Protein AF-A0A975FYM0-F1 (afdb_monomer_lite)

Sequence (140 aa):
MADEIIGMVMKGLLLAISLLLIAAYPAQVHAGEEGPSCPVVHGRLFVANGTPSIRIWKIGTRRILGVVSPDDHDSEHPSVFAKEVWALIDGHQFHREVYGDFLVCPVTRSRPGWMQMVTLLRGFNLVVRDLPDAKSAPEQ

Radius of gyration: 27.57 Å; chains: 1; bounding box: 84×33×61 Å

Organism: NCBI:txid2823693

pLDDT: mean 79.45, std 16.7, range [46.75, 98.44]

Structure (mmCIF, N/CA/C/O backbone):
data_AF-A0A975FYM0-F1
#
_entry.id   AF-A0A975FYM0-F1
#
loop_
_atom_site.group_PDB
_atom_site.id
_atom_site.type_symbol
_atom_site.label_atom_id
_atom_site.label_alt_id
_atom_site.label_comp_id
_atom_site.label_asym_id
_atom_site.label_entity_id
_atom_site.label_seq_id
_atom_site.pdbx_PDB_ins_code
_atom_site.Cartn_x
_atom_site.Cartn_y
_atom_site.Cartn_z
_atom_site.occupancy
_atom_site.B_iso_or_equiv
_atom_site.auth_seq_id
_atom_site.auth_comp_id
_atom_site.auth_asym_id
_atom_site.auth_atom_id
_atom_site.pdbx_PDB_model_num
ATOM 1 N N . MET A 1 1 ? -69.680 -0.344 -39.887 1.00 56.97 1 MET A N 1
ATOM 2 C CA . MET A 1 1 ? -69.479 0.793 -38.957 1.00 56.97 1 MET A CA 1
ATOM 3 C C . MET A 1 1 ? -68.702 0.389 -37.697 1.00 56.97 1 MET A C 1
ATOM 5 O O . MET A 1 1 ? -67.954 1.211 -37.197 1.00 56.97 1 MET A O 1
ATOM 9 N N . ALA A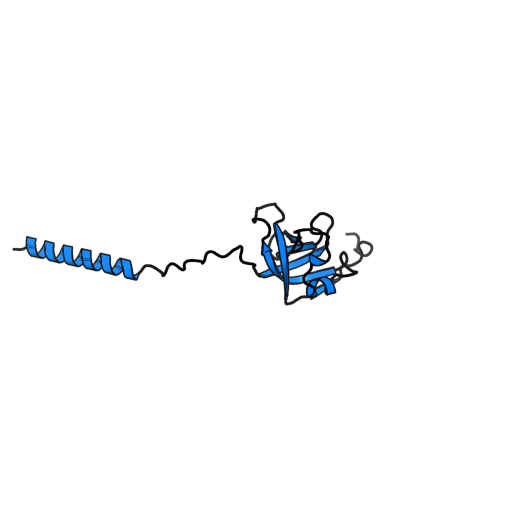 1 2 ? -68.812 -0.857 -37.202 1.00 54.88 2 ALA A N 1
ATOM 10 C CA . ALA A 1 2 ? -68.047 -1.332 -36.037 1.00 54.88 2 ALA A CA 1
ATOM 11 C C . ALA A 1 2 ? -66.541 -1.564 -36.310 1.00 54.88 2 ALA A C 1
ATOM 13 O O . ALA A 1 2 ? -65.720 -1.282 -35.441 1.00 54.88 2 ALA A O 1
ATOM 14 N N . ASP A 1 3 ? -66.166 -2.000 -37.519 1.00 54.75 3 ASP A N 1
ATOM 15 C CA . ASP A 1 3 ? -64.768 -2.341 -37.844 1.00 54.75 3 ASP A CA 1
ATOM 16 C C . ASP A 1 3 ? -63.819 -1.129 -37.888 1.00 54.75 3 ASP A C 1
ATOM 18 O O . ASP A 1 3 ? -62.658 -1.230 -37.493 1.00 54.75 3 ASP A O 1
ATOM 22 N N . GLU A 1 4 ? -64.310 0.050 -38.288 1.00 54.53 4 GLU A N 1
ATOM 23 C CA . GLU A 1 4 ? -63.505 1.283 -38.273 1.00 54.53 4 GLU A CA 1
ATOM 24 C C . GLU A 1 4 ? -63.231 1.785 -36.850 1.00 54.53 4 GLU A C 1
ATOM 26 O O . GLU A 1 4 ? -62.137 2.272 -36.558 1.00 54.53 4 GLU A O 1
ATOM 31 N N . ILE A 1 5 ? -64.194 1.609 -35.941 1.00 56.19 5 ILE A N 1
ATOM 32 C CA . ILE A 1 5 ? -64.066 2.021 -34.538 1.00 56.19 5 ILE A CA 1
ATOM 33 C C . ILE A 1 5 ? -63.026 1.142 -33.833 1.00 56.19 5 ILE A C 1
ATOM 35 O O . ILE A 1 5 ? -62.158 1.658 -33.129 1.00 56.19 5 ILE A O 1
ATOM 39 N N . ILE A 1 6 ? -63.045 -0.171 -34.085 1.00 58.44 6 ILE A N 1
ATOM 40 C CA . ILE A 1 6 ? -62.068 -1.120 -33.526 1.00 58.44 6 ILE A CA 1
ATOM 41 C C . ILE A 1 6 ? -60.653 -0.804 -34.033 1.00 58.44 6 ILE A C 1
ATOM 43 O O . ILE A 1 6 ? -59.704 -0.769 -33.245 1.00 58.44 6 ILE A O 1
ATOM 47 N N . GLY A 1 7 ? -60.504 -0.498 -35.326 1.00 57.81 7 GLY A N 1
ATOM 48 C CA . GLY A 1 7 ? -59.214 -0.129 -35.913 1.00 57.81 7 GLY A CA 1
ATOM 49 C C . GLY A 1 7 ? -58.632 1.168 -35.342 1.00 57.81 7 GLY A C 1
ATOM 50 O O . GLY A 1 7 ? -57.421 1.256 -35.117 1.00 57.81 7 GLY A O 1
ATOM 51 N N . MET A 1 8 ? -59.480 2.163 -35.066 1.00 58.72 8 MET A N 1
ATOM 52 C CA . MET A 1 8 ? -59.050 3.449 -34.510 1.00 58.72 8 MET A CA 1
ATOM 53 C C . MET A 1 8 ? -58.656 3.336 -33.030 1.00 58.72 8 MET A C 1
ATOM 55 O O . MET A 1 8 ? -57.631 3.891 -32.627 1.00 58.72 8 MET A O 1
ATOM 59 N N . VAL A 1 9 ? -59.392 2.543 -32.244 1.00 61.69 9 VAL A N 1
ATOM 60 C CA . VAL A 1 9 ? -59.060 2.253 -30.837 1.00 61.69 9 VAL A CA 1
ATOM 61 C C . VAL A 1 9 ? -57.753 1.461 -30.732 1.00 61.69 9 VAL A C 1
ATOM 63 O O . VAL A 1 9 ? -56.897 1.794 -29.913 1.00 61.69 9 VAL A O 1
ATOM 66 N N . MET A 1 10 ? -57.542 0.467 -31.600 1.00 60.66 10 MET A N 1
ATOM 67 C CA . MET A 1 10 ? -56.330 -0.359 -31.579 1.00 60.66 10 MET A CA 1
ATOM 68 C C . MET A 1 10 ? -55.080 0.426 -32.008 1.00 60.66 10 MET A C 1
ATOM 70 O O . MET A 1 10 ? -54.035 0.301 -31.372 1.00 60.66 10 MET A O 1
ATOM 74 N N . LYS A 1 11 ? -55.178 1.296 -33.025 1.00 60.00 11 LYS A N 1
ATOM 75 C CA . LYS A 1 11 ? -54.072 2.191 -33.422 1.00 60.00 11 LYS A CA 1
ATOM 76 C C . LYS A 1 11 ? -53.735 3.217 -32.337 1.00 60.00 11 LYS A C 1
ATOM 78 O O . LYS A 1 11 ? -52.556 3.445 -32.076 1.00 60.00 11 LYS A O 1
ATOM 83 N N . GLY A 1 12 ? -54.747 3.801 -31.690 1.00 59.44 12 GLY A N 1
ATOM 84 C CA . GLY A 1 12 ? -54.549 4.740 -30.582 1.00 59.44 12 GLY A CA 1
ATOM 85 C C . GLY A 1 12 ? -53.879 4.086 -29.370 1.00 59.44 12 GLY A C 1
ATOM 86 O O . GLY A 1 12 ? -52.947 4.651 -28.801 1.00 59.44 12 GLY A O 1
ATOM 87 N N . LEU A 1 13 ? -54.286 2.859 -29.029 1.00 64.69 13 LEU A N 1
ATOM 88 C CA . LEU A 1 13 ? -53.689 2.087 -27.939 1.00 64.69 13 LEU A CA 1
ATOM 89 C C . LEU A 1 13 ? -52.230 1.700 -28.236 1.00 64.69 13 LEU A C 1
ATOM 91 O O . LEU A 1 13 ? -51.372 1.835 -27.367 1.00 64.69 13 LEU A O 1
ATOM 95 N N . LEU A 1 14 ? -51.923 1.288 -29.471 1.00 63.84 14 LEU A N 1
ATOM 96 C CA . LEU A 1 14 ? -50.554 0.956 -29.886 1.00 63.84 14 LEU A CA 1
ATOM 97 C C . LEU A 1 14 ? -49.615 2.177 -29.854 1.00 63.84 14 LEU A C 1
ATOM 99 O O . LEU A 1 14 ? -48.462 2.053 -29.434 1.00 63.84 14 LEU A O 1
ATOM 103 N N . LEU A 1 15 ? -50.105 3.360 -30.239 1.00 62.69 15 LEU A N 1
ATOM 104 C CA . LEU A 1 15 ? -49.353 4.620 -30.148 1.00 62.69 15 LEU A CA 1
ATOM 105 C C . LEU A 1 15 ? -49.119 5.054 -28.692 1.00 62.69 15 LEU A C 1
ATOM 107 O O . LEU A 1 15 ? -48.024 5.487 -28.341 1.00 62.69 15 LEU A O 1
ATOM 111 N N . ALA A 1 16 ? -50.114 4.891 -27.817 1.00 60.62 16 ALA A N 1
ATOM 112 C CA . ALA A 1 16 ? -49.974 5.232 -26.401 1.00 60.62 16 ALA A CA 1
ATOM 113 C C . ALA A 1 16 ? -48.979 4.310 -25.669 1.00 60.62 16 ALA A C 1
ATOM 115 O O . ALA A 1 16 ? -48.176 4.780 -24.862 1.00 60.62 16 ALA A O 1
ATOM 116 N N . ILE A 1 17 ? -48.976 3.010 -25.989 1.00 60.34 17 ILE A N 1
ATOM 117 C CA . ILE A 1 17 ? -48.027 2.038 -25.419 1.00 60.34 17 ILE A CA 1
ATOM 118 C C . ILE A 1 17 ? -46.588 2.341 -25.861 1.00 60.34 17 ILE A C 1
ATOM 120 O O . ILE A 1 17 ? -45.664 2.254 -25.053 1.00 60.34 17 ILE A O 1
ATOM 124 N N . SER A 1 18 ? -46.383 2.740 -27.119 1.00 60.66 18 SER A N 1
ATOM 125 C CA . SER A 1 18 ? -45.047 3.086 -27.622 1.00 60.66 18 SER A CA 1
ATOM 126 C C . SER A 1 18 ? -44.496 4.380 -27.008 1.00 60.66 18 SER A C 1
ATOM 128 O O . SER A 1 18 ? -43.304 4.432 -26.710 1.00 60.66 18 SER A O 1
ATOM 130 N N . LEU A 1 19 ? -45.337 5.380 -26.712 1.00 58.38 19 LEU A N 1
ATOM 131 C CA . LEU A 1 19 ? -44.908 6.576 -25.969 1.00 58.38 19 LEU A CA 1
ATOM 132 C C . LEU A 1 19 ? -44.558 6.287 -24.499 1.00 58.38 19 LEU A C 1
ATOM 134 O O . LEU A 1 19 ? -43.589 6.846 -23.984 1.00 58.38 19 LEU A O 1
ATOM 138 N N . LEU A 1 20 ? -45.296 5.398 -23.827 1.00 58.38 20 LEU A N 1
ATOM 139 C CA . LEU A 1 20 ? -45.015 5.027 -22.432 1.00 58.38 20 LEU A CA 1
ATOM 140 C C . LEU A 1 20 ? -43.702 4.246 -22.272 1.00 58.38 20 LEU A C 1
ATOM 142 O O . LEU A 1 20 ? -43.046 4.362 -21.239 1.00 58.38 20 LEU A O 1
ATOM 146 N N . LEU A 1 21 ? -43.276 3.503 -23.296 1.00 56.00 21 LEU A N 1
ATOM 147 C CA . LEU A 1 21 ? -42.010 2.769 -23.261 1.00 56.00 21 LEU A CA 1
ATOM 148 C C . LEU A 1 21 ? -40.778 3.681 -23.349 1.00 56.00 21 LEU A C 1
ATOM 150 O O . LEU A 1 21 ? -39.735 3.312 -22.822 1.00 56.00 21 LEU A O 1
ATOM 154 N N . ILE A 1 22 ? -40.875 4.869 -23.955 1.00 56.34 22 ILE A N 1
ATOM 155 C CA . ILE A 1 22 ? -39.727 5.788 -24.079 1.00 56.34 22 ILE A CA 1
ATOM 156 C C . ILE A 1 22 ? -39.450 6.513 -22.748 1.00 56.34 22 ILE A C 1
ATOM 158 O O . ILE A 1 22 ? -38.293 6.720 -22.390 1.00 56.34 22 ILE A O 1
ATOM 162 N N . ALA A 1 23 ? -40.489 6.836 -21.969 1.00 56.50 23 ALA A N 1
ATOM 163 C CA . ALA A 1 23 ? -40.354 7.557 -20.695 1.00 56.50 23 ALA A CA 1
ATOM 164 C C . ALA A 1 23 ? -39.780 6.708 -19.541 1.00 56.50 23 ALA A C 1
ATOM 166 O O . ALA A 1 23 ? -39.390 7.256 -18.512 1.00 56.50 23 ALA A O 1
ATOM 167 N N . ALA A 1 24 ? -39.730 5.382 -19.701 1.00 56.88 24 ALA A N 1
ATOM 168 C CA . ALA A 1 24 ? -39.223 4.453 -18.693 1.00 56.88 24 ALA A CA 1
ATOM 169 C C . ALA A 1 24 ? -37.754 4.051 -18.902 1.00 56.88 24 ALA A C 1
ATOM 171 O O . ALA A 1 24 ? -37.237 3.253 -18.119 1.00 56.88 24 ALA A O 1
ATOM 172 N N . TYR A 1 25 ? -37.068 4.574 -19.926 1.00 61.50 25 TYR A N 1
ATOM 173 C CA . TYR A 1 25 ? -35.639 4.311 -20.074 1.00 61.50 25 TYR A CA 1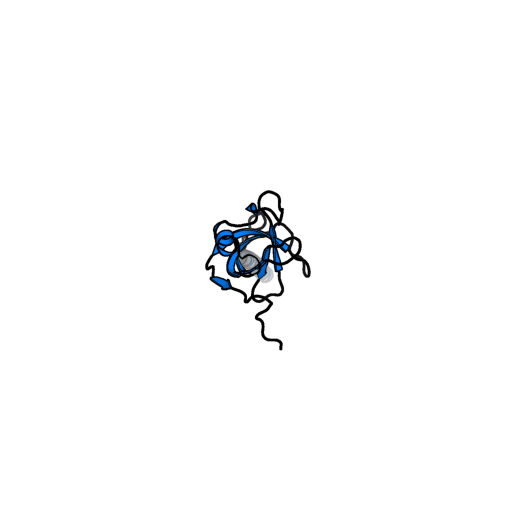
ATOM 174 C C . TYR A 1 25 ? -34.878 5.065 -18.979 1.00 61.50 25 TYR A C 1
ATOM 176 O O . TYR A 1 25 ? -34.876 6.300 -18.985 1.00 61.50 25 TYR A O 1
ATOM 184 N N . PRO A 1 26 ? -34.227 4.363 -18.030 1.00 60.62 26 PRO A N 1
ATO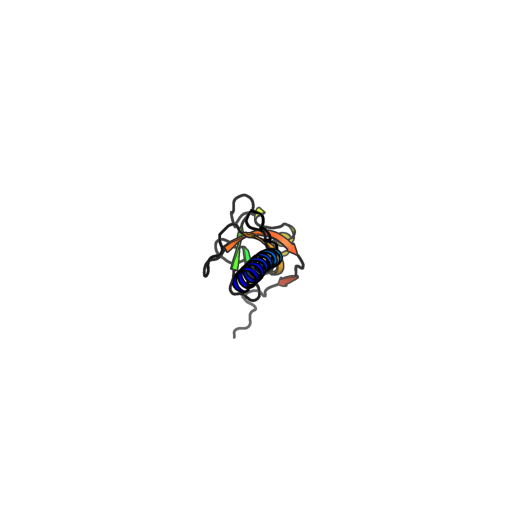M 185 C CA . PRO A 1 26 ? -33.322 5.032 -17.115 1.00 60.62 26 PRO A CA 1
ATOM 186 C C . PRO A 1 26 ? -32.252 5.732 -17.952 1.00 60.62 26 PRO A C 1
ATOM 188 O O . PRO A 1 26 ? -31.736 5.155 -18.913 1.00 60.62 26 PRO A O 1
ATOM 191 N N . ALA A 1 27 ? -31.939 6.979 -17.596 1.00 61.12 27 ALA A N 1
ATOM 192 C CA . ALA A 1 27 ? -30.833 7.712 -18.185 1.00 61.12 27 ALA A CA 1
ATOM 193 C C . ALA A 1 27 ? -29.593 6.811 -18.156 1.00 61.12 27 ALA A C 1
ATOM 195 O O . ALA A 1 27 ? -29.103 6.447 -17.085 1.00 61.12 27 ALA A O 1
ATOM 196 N N . GLN A 1 28 ? -29.127 6.395 -19.334 1.00 58.59 28 GLN A N 1
ATOM 197 C CA . GLN A 1 28 ? -27.883 5.657 -19.446 1.00 58.59 28 GLN A CA 1
ATOM 198 C C . GLN A 1 28 ? -26.774 6.626 -19.055 1.00 58.59 28 GLN A C 1
ATOM 200 O O . GLN A 1 28 ? -26.384 7.500 -19.833 1.00 58.59 28 GLN A O 1
ATOM 205 N N . VAL A 1 29 ? -26.325 6.503 -17.804 1.00 57.38 29 VAL A N 1
ATOM 206 C CA . VAL A 1 29 ? -25.100 7.122 -17.316 1.00 57.38 29 VAL A CA 1
ATOM 207 C C . VAL A 1 29 ? -23.998 6.549 -18.190 1.00 57.38 29 VAL A C 1
ATOM 209 O O . VAL A 1 29 ? -23.565 5.414 -18.003 1.00 57.38 29 VAL A O 1
ATOM 212 N N . HIS A 1 30 ? -23.613 7.312 -19.209 1.00 49.72 30 HIS A N 1
ATOM 213 C CA . HIS A 1 30 ? -22.407 7.050 -19.964 1.00 49.72 30 HIS A CA 1
ATOM 214 C C . HIS A 1 30 ? -21.276 7.233 -18.960 1.00 49.72 30 HIS A C 1
ATOM 216 O O . HIS A 1 30 ? -20.898 8.358 -18.637 1.00 49.72 30 HIS A O 1
ATOM 222 N N . ALA A 1 31 ? -20.825 6.119 -18.380 1.00 49.28 31 ALA A N 1
ATOM 223 C CA . ALA A 1 31 ? -19.573 6.075 -17.658 1.00 49.28 31 ALA A CA 1
ATOM 224 C C . ALA A 1 31 ? -18.526 6.558 -18.655 1.00 49.28 31 ALA A C 1
ATOM 226 O O . ALA A 1 31 ? -18.272 5.894 -19.662 1.00 49.28 31 ALA A O 1
ATOM 227 N N . GLY A 1 32 ? -18.047 7.779 -18.420 1.00 47.53 32 GLY A N 1
ATOM 228 C CA . GLY A 1 32 ? -17.006 8.387 -19.214 1.00 47.53 32 GLY A CA 1
ATOM 229 C C . GLY A 1 32 ? -15.859 7.403 -19.367 1.00 47.53 32 GLY A C 1
ATOM 230 O O . GLY A 1 32 ? -15.502 6.673 -18.442 1.00 47.53 32 GLY A O 1
ATOM 231 N N . GLU A 1 33 ? -15.335 7.372 -20.578 1.00 60.06 33 GLU A N 1
ATOM 232 C CA . GLU A 1 33 ? -14.039 6.818 -20.902 1.00 60.06 33 GLU A CA 1
ATOM 233 C C . GLU A 1 33 ? -12.995 7.502 -20.008 1.00 60.06 33 GLU A C 1
ATOM 235 O O . GLU A 1 33 ? -12.515 8.592 -20.295 1.00 60.06 33 GLU A O 1
ATOM 240 N N . GLU A 1 34 ? -12.705 6.901 -18.861 1.00 48.47 34 GLU A N 1
ATOM 241 C CA . GLU A 1 34 ? -11.642 7.322 -17.961 1.00 48.47 34 GLU A CA 1
ATOM 242 C C . GLU A 1 34 ? -10.641 6.174 -17.878 1.00 48.47 34 GLU A C 1
ATOM 244 O O . GLU A 1 34 ? -11.010 4.995 -17.899 1.00 48.47 34 GLU A O 1
ATOM 249 N N . GLY A 1 35 ? -9.351 6.507 -17.799 1.00 56.44 35 GLY A N 1
ATOM 250 C CA . GLY A 1 35 ? -8.311 5.537 -17.459 1.00 56.44 35 GLY A CA 1
ATOM 251 C C . GLY A 1 35 ? -8.657 4.759 -16.180 1.00 56.44 35 GLY A C 1
ATOM 252 O O . GLY A 1 35 ? -9.665 5.034 -15.530 1.00 56.44 35 GLY A O 1
ATOM 253 N N . PRO A 1 36 ? -7.847 3.765 -15.780 1.00 62.19 36 PRO A N 1
ATOM 254 C CA . PRO A 1 36 ? -8.139 3.003 -14.572 1.00 62.19 36 PRO A CA 1
ATOM 255 C C . PRO A 1 36 ? -8.327 3.966 -13.394 1.00 62.19 36 PRO A C 1
ATOM 257 O O . PRO A 1 36 ? -7.374 4.609 -12.956 1.00 62.19 36 PRO A O 1
ATOM 260 N N . SER A 1 37 ? -9.568 4.088 -12.910 1.00 84.69 37 SER A N 1
ATOM 261 C CA . SER A 1 37 ? -9.861 4.912 -11.747 1.00 84.69 37 SER A CA 1
ATOM 262 C C . SER A 1 37 ? -9.024 4.392 -10.585 1.00 84.69 37 SER A C 1
ATOM 264 O O . SER A 1 37 ? -8.817 3.183 -10.443 1.00 84.69 37 SER A O 1
ATOM 266 N N . CYS A 1 38 ? -8.473 5.304 -9.790 1.00 91.38 38 CYS A N 1
ATOM 267 C CA . CYS A 1 38 ? -7.637 4.943 -8.655 1.00 91.38 38 CYS A CA 1
ATOM 268 C C . CYS A 1 38 ? -8.531 4.790 -7.418 1.00 91.38 38 CYS A C 1
ATOM 270 O O . CYS A 1 38 ? -8.953 5.805 -6.858 1.00 91.38 38 CYS A O 1
ATOM 272 N N . PRO A 1 39 ? -8.901 3.564 -6.997 1.00 94.38 39 PRO A N 1
ATOM 273 C CA . PRO A 1 39 ? -9.768 3.381 -5.844 1.00 94.38 39 PRO A CA 1
ATOM 274 C C . PRO A 1 39 ? -9.041 3.658 -4.528 1.00 94.38 39 PRO A C 1
ATOM 276 O O . PRO A 1 39 ? -7.833 3.456 -4.392 1.00 94.38 39 PRO A O 1
ATOM 279 N N . VAL A 1 40 ? -9.828 4.008 -3.513 1.00 96.38 40 VAL A N 1
ATOM 280 C CA . VAL A 1 40 ? -9.400 3.919 -2.118 1.00 96.38 40 VAL A CA 1
ATOM 281 C C . VAL A 1 40 ? -9.583 2.480 -1.633 1.00 96.38 40 VAL A C 1
ATOM 283 O O . VAL A 1 40 ? -10.649 1.881 -1.792 1.00 96.38 40 VAL A O 1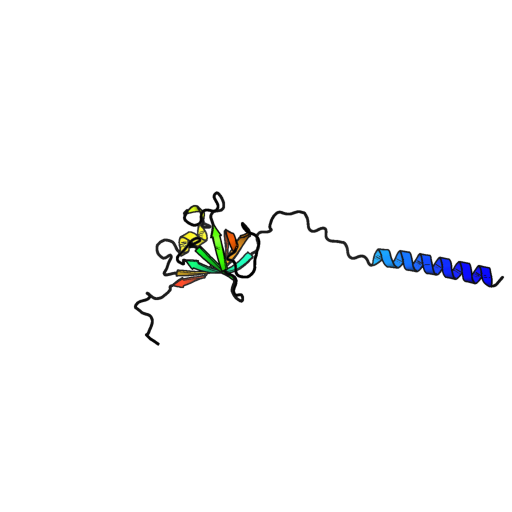
ATOM 286 N N . VAL A 1 41 ? -8.533 1.911 -1.050 1.00 97.00 41 VAL A N 1
ATOM 287 C CA . VAL A 1 41 ? -8.506 0.552 -0.508 1.00 97.00 41 VAL A CA 1
ATOM 288 C C . VAL A 1 41 ? -8.245 0.612 0.987 1.00 97.00 41 VAL A C 1
ATOM 290 O O . VAL A 1 41 ? -7.166 1.014 1.409 1.00 97.00 41 VAL A O 1
ATOM 293 N N . HIS A 1 42 ? -9.206 0.134 1.775 1.00 98.44 42 HIS A N 1
ATOM 294 C CA . HIS A 1 42 ? -8.980 -0.158 3.185 1.00 98.44 42 HIS A CA 1
ATOM 295 C C . HIS A 1 42 ? -8.079 -1.391 3.319 1.00 98.44 42 HIS A C 1
ATOM 297 O O . HIS A 1 42 ? -8.395 -2.471 2.792 1.00 98.44 42 HIS A O 1
ATOM 303 N N . GLY A 1 43 ? -6.936 -1.244 3.981 1.00 98.06 43 GLY A N 1
ATOM 304 C CA . GLY A 1 43 ? -5.913 -2.274 3.956 1.00 98.06 43 GLY A CA 1
ATOM 305 C C . GLY A 1 43 ? -4.902 -2.221 5.086 1.00 98.06 43 GLY A C 1
ATOM 306 O O . GLY A 1 43 ? -4.912 -1.353 5.956 1.00 98.06 43 GLY A O 1
ATOM 307 N N . ARG A 1 44 ? -4.006 -3.200 5.030 1.00 97.94 44 ARG A N 1
ATOM 308 C CA . ARG A 1 44 ? -2.811 -3.298 5.858 1.00 97.94 44 ARG A CA 1
ATOM 309 C C . ARG A 1 44 ? -1.593 -3.298 4.954 1.00 97.94 44 ARG A C 1
ATOM 311 O O . ARG A 1 44 ? -1.407 -4.250 4.193 1.00 97.94 44 ARG A O 1
ATOM 318 N N . LEU A 1 45 ? -0.783 -2.258 5.050 1.00 96.50 45 LEU A N 1
ATOM 319 C CA . LEU A 1 45 ? 0.513 -2.161 4.407 1.00 96.50 45 LEU A CA 1
ATOM 320 C C . LEU A 1 45 ? 1.576 -2.847 5.265 1.00 96.50 45 LEU A C 1
ATOM 322 O O . LEU A 1 45 ? 1.619 -2.661 6.480 1.00 96.50 45 LEU A O 1
ATOM 326 N N . PHE A 1 46 ? 2.419 -3.645 4.624 1.00 94.44 46 PHE A N 1
ATOM 327 C CA . PHE A 1 46 ? 3.511 -4.376 5.256 1.00 94.44 46 PHE A CA 1
ATOM 328 C C . PHE A 1 46 ? 4.646 -4.597 4.254 1.00 94.44 46 PHE A C 1
ATOM 330 O O . PHE A 1 46 ? 4.438 -4.530 3.036 1.00 94.44 46 PHE A O 1
ATOM 337 N N . VAL A 1 47 ? 5.839 -4.882 4.769 1.00 91.44 47 VAL A N 1
ATOM 338 C CA . VAL A 1 47 ? 7.011 -5.218 3.955 1.00 91.44 47 VAL A CA 1
ATOM 339 C C . VAL A 1 47 ? 7.283 -6.714 4.045 1.00 91.44 47 VAL A C 1
ATOM 341 O O . VAL A 1 47 ? 7.231 -7.308 5.120 1.00 91.44 47 VAL A O 1
ATOM 344 N N . ALA A 1 48 ? 7.540 -7.341 2.901 1.00 89.94 48 ALA A N 1
ATOM 345 C CA . ALA A 1 48 ? 7.838 -8.761 2.790 1.00 89.94 48 ALA A CA 1
ATOM 346 C C . ALA A 1 48 ? 8.935 -9.009 1.752 1.00 89.94 48 ALA A C 1
ATOM 348 O O . ALA A 1 48 ? 9.185 -8.181 0.884 1.00 89.94 48 ALA A O 1
ATOM 349 N N . ASN A 1 49 ? 9.560 -10.184 1.814 1.00 88.88 49 ASN A N 1
ATOM 350 C CA . ASN A 1 49 ? 10.590 -10.569 0.853 1.00 88.88 49 ASN A CA 1
ATOM 351 C C . ASN A 1 49 ? 10.015 -10.812 -0.554 1.00 88.88 49 ASN A C 1
ATOM 353 O O . ASN A 1 49 ? 8.923 -11.378 -0.714 1.00 88.88 49 ASN A O 1
ATOM 357 N N . GLY A 1 50 ? 10.809 -10.452 -1.564 1.00 87.19 50 GLY A N 1
ATOM 358 C CA . GLY A 1 50 ? 10.514 -10.617 -2.988 1.00 87.19 50 GLY A CA 1
ATOM 359 C C . GLY A 1 50 ? 9.845 -9.395 -3.616 1.00 87.19 50 GLY A C 1
ATOM 360 O O . GLY A 1 50 ? 9.215 -8.605 -2.928 1.00 87.19 50 GLY A O 1
ATOM 361 N N . THR A 1 51 ? 9.943 -9.282 -4.934 1.00 88.00 51 THR A N 1
ATOM 362 C CA . THR A 1 51 ? 9.510 -8.130 -5.738 1.00 88.00 51 THR A CA 1
ATOM 363 C C . THR A 1 51 ? 8.006 -8.212 -6.063 1.00 88.00 51 THR A C 1
ATOM 365 O O . THR A 1 51 ? 7.584 -9.191 -6.687 1.00 88.00 51 THR A O 1
ATOM 368 N N . PRO A 1 52 ? 7.158 -7.237 -5.679 1.00 91.19 52 PRO A N 1
ATOM 369 C CA . PRO A 1 52 ? 7.448 -6.043 -4.886 1.00 91.19 52 PRO A CA 1
ATOM 370 C C . PRO A 1 52 ? 7.477 -6.312 -3.377 1.00 91.19 52 PRO A C 1
ATOM 372 O O . PRO A 1 52 ? 6.659 -7.080 -2.844 1.00 91.19 52 PRO A O 1
ATOM 375 N N . SER A 1 53 ? 8.393 -5.627 -2.689 1.00 89.56 53 SER A N 1
ATOM 376 C CA . SER A 1 53 ? 8.602 -5.799 -1.246 1.00 89.56 53 SER A CA 1
ATOM 377 C C . SER A 1 53 ? 7.480 -5.171 -0.426 1.00 89.56 53 SER A C 1
ATOM 379 O O . SER A 1 53 ? 7.065 -5.708 0.599 1.00 89.56 53 SER A O 1
ATOM 381 N N . ILE A 1 54 ? 6.944 -4.048 -0.899 1.00 91.25 54 ILE A N 1
ATOM 382 C CA . ILE A 1 54 ? 5.868 -3.313 -0.236 1.00 91.25 54 ILE A CA 1
ATOM 383 C C . ILE A 1 54 ? 4.531 -3.830 -0.724 1.00 91.25 54 ILE A C 1
ATOM 385 O O . ILE A 1 54 ? 4.265 -3.901 -1.928 1.00 91.25 54 ILE A O 1
ATOM 389 N N . ARG A 1 55 ? 3.677 -4.213 0.220 1.00 95.12 55 ARG A N 1
ATOM 390 C CA . ARG A 1 55 ? 2.424 -4.892 -0.084 1.00 95.12 55 ARG A CA 1
ATOM 391 C C . ARG A 1 55 ? 1.292 -4.326 0.739 1.00 95.12 55 ARG A C 1
ATOM 393 O O . ARG A 1 55 ? 1.466 -4.007 1.908 1.00 95.12 55 ARG A O 1
ATOM 400 N N . ILE A 1 56 ? 0.113 -4.260 0.133 1.00 97.56 56 ILE A N 1
ATOM 401 C CA . ILE A 1 56 ? -1.133 -3.912 0.812 1.00 97.56 56 ILE A CA 1
ATOM 402 C C . ILE A 1 56 ? -2.032 -5.139 0.773 1.00 97.56 56 ILE A C 1
ATOM 404 O O . ILE A 1 56 ? -2.474 -5.584 -0.289 1.00 97.56 56 ILE A O 1
ATOM 408 N N . TRP A 1 57 ? -2.322 -5.695 1.942 1.00 98.00 57 TRP A N 1
ATOM 409 C CA . TRP A 1 57 ? -3.399 -6.658 2.086 1.00 98.00 57 TRP A CA 1
ATOM 410 C C . TRP A 1 57 ? -4.724 -5.911 2.173 1.00 98.00 57 TRP A C 1
ATOM 412 O O . TRP A 1 57 ? -4.933 -5.120 3.094 1.00 98.00 57 TRP A O 1
ATOM 422 N N . LYS A 1 58 ? -5.632 -6.164 1.226 1.00 97.62 58 LYS A N 1
ATOM 423 C CA . LYS A 1 58 ? -6.991 -5.625 1.295 1.00 97.62 58 LYS A CA 1
ATOM 424 C C . LYS A 1 58 ? -7.767 -6.383 2.371 1.00 97.62 58 LYS A C 1
ATOM 426 O O . LYS A 1 58 ? -8.102 -7.560 2.187 1.00 97.62 58 LYS A O 1
ATOM 431 N N . ILE A 1 59 ? -8.056 -5.691 3.469 1.00 97.94 59 ILE A N 1
ATOM 432 C CA . ILE A 1 59 ? -8.723 -6.254 4.646 1.00 97.94 59 ILE A CA 1
ATOM 433 C C . ILE A 1 59 ? -10.094 -6.814 4.246 1.00 97.94 59 ILE A C 1
ATOM 435 O O . ILE A 1 59 ? -10.789 -6.269 3.388 1.00 97.94 59 ILE A O 1
ATOM 439 N N . GLY A 1 60 ? -10.452 -7.961 4.827 1.00 96.75 60 GLY A N 1
ATOM 440 C CA . GLY A 1 60 ? -11.682 -8.688 4.492 1.00 96.75 60 GLY A CA 1
ATOM 441 C C . GLY A 1 60 ? -11.601 -9.513 3.201 1.00 96.75 60 GLY A C 1
ATOM 442 O O . GLY A 1 60 ? -12.595 -10.097 2.780 1.00 96.75 60 GLY A O 1
ATOM 443 N N . THR A 1 61 ? -10.432 -9.595 2.556 1.00 95.50 61 THR A N 1
ATOM 444 C CA . THR A 1 61 ? -10.236 -10.396 1.337 1.00 95.50 61 THR A CA 1
ATOM 445 C C . THR A 1 61 ? -8.953 -11.224 1.411 1.00 95.50 61 THR A C 1
ATOM 447 O O . THR A 1 61 ? -8.175 -11.100 2.347 1.00 95.50 61 THR A O 1
ATOM 450 N N . ARG A 1 62 ? -8.679 -12.055 0.399 1.00 94.25 62 ARG A N 1
ATOM 451 C CA . ARG A 1 62 ? -7.365 -12.706 0.210 1.00 94.25 62 ARG A CA 1
ATOM 452 C C . ARG A 1 62 ? -6.454 -11.933 -0.753 1.00 94.25 62 ARG A C 1
ATOM 454 O O . ARG A 1 62 ? -5.463 -12.471 -1.237 1.00 94.25 62 ARG A O 1
ATOM 461 N N . ARG A 1 63 ? -6.820 -10.698 -1.111 1.00 95.94 63 ARG A N 1
ATOM 462 C CA . ARG A 1 63 ? -6.144 -9.932 -2.160 1.00 95.94 63 ARG A CA 1
ATOM 463 C C . ARG A 1 63 ? -4.930 -9.196 -1.599 1.00 95.94 63 ARG A C 1
ATOM 465 O O . ARG A 1 63 ? -5.069 -8.391 -0.682 1.00 95.94 63 ARG A O 1
ATOM 472 N N . ILE A 1 64 ? -3.772 -9.440 -2.209 1.00 96.75 64 ILE A N 1
ATOM 473 C CA . ILE A 1 64 ? -2.542 -8.675 -1.995 1.00 96.75 64 ILE A CA 1
ATOM 474 C C . ILE A 1 64 ? -2.301 -7.779 -3.207 1.00 96.75 64 ILE A C 1
ATOM 476 O O . ILE A 1 64 ? -2.367 -8.238 -4.353 1.00 96.75 64 ILE A O 1
ATOM 480 N N . LEU A 1 65 ? -2.037 -6.507 -2.935 1.00 96.81 65 LEU A N 1
ATOM 481 C CA . LEU A 1 65 ? -1.563 -5.529 -3.901 1.00 96.81 65 LEU A CA 1
ATOM 482 C C . LEU A 1 65 ? -0.069 -5.328 -3.682 1.00 96.81 65 LEU A C 1
ATOM 484 O O . LEU A 1 65 ? 0.371 -5.207 -2.541 1.00 96.81 65 LEU A O 1
ATOM 488 N N . GLY A 1 66 ? 0.689 -5.315 -4.765 1.00 95.69 66 GLY A N 1
ATOM 489 C CA . GLY A 1 66 ? 2.110 -5.023 -4.759 1.00 95.69 66 GLY A CA 1
ATOM 490 C C . GLY A 1 66 ? 2.341 -3.567 -5.133 1.00 95.69 66 GLY A C 1
ATOM 491 O O . GLY A 1 66 ? 1.821 -3.129 -6.157 1.00 95.69 66 GLY A O 1
ATOM 492 N N . VAL A 1 67 ? 3.066 -2.818 -4.308 1.00 93.69 67 VAL A N 1
ATOM 493 C CA . VAL A 1 67 ? 3.275 -1.382 -4.528 1.00 93.69 67 VAL A CA 1
ATOM 494 C C . VAL A 1 67 ? 4.540 -1.164 -5.352 1.00 93.69 67 VAL A C 1
ATOM 496 O O . VAL A 1 67 ? 5.594 -1.708 -5.029 1.00 93.69 67 VAL A O 1
ATOM 499 N N . VAL A 1 68 ? 4.414 -0.377 -6.416 1.00 92.12 68 VAL A N 1
ATOM 500 C CA . VAL A 1 68 ? 5.505 0.048 -7.300 1.00 92.12 68 VAL A CA 1
ATOM 501 C C . VAL A 1 68 ? 5.509 1.557 -7.478 1.00 92.12 68 VAL A C 1
ATOM 503 O O . VAL A 1 68 ? 4.489 2.228 -7.300 1.00 92.12 68 VAL A O 1
ATOM 506 N N . SER A 1 69 ? 6.670 2.068 -7.858 1.00 84.06 69 SER A N 1
ATOM 507 C CA . SER A 1 69 ? 6.916 3.463 -8.173 1.00 84.06 69 SER A CA 1
ATOM 508 C C . SER A 1 69 ? 5.987 3.961 -9.286 1.00 84.06 69 SER A C 1
ATOM 510 O O . SER A 1 69 ? 5.665 3.213 -10.220 1.00 84.06 69 SER A O 1
ATOM 512 N N . PRO A 1 70 ? 5.498 5.210 -9.167 1.00 73.06 70 PRO A N 1
ATOM 513 C CA . PRO A 1 70 ? 4.688 5.845 -10.202 1.00 73.06 70 PRO A CA 1
ATOM 514 C C . PRO A 1 70 ? 5.445 6.003 -11.525 1.00 73.06 70 PRO A C 1
ATOM 516 O O . PRO A 1 70 ? 4.814 5.929 -12.576 1.00 73.06 70 PRO A O 1
ATOM 519 N N . ASP A 1 71 ? 6.763 6.218 -11.466 1.00 72.50 71 ASP A N 1
ATOM 520 C CA . ASP A 1 71 ? 7.541 6.738 -12.596 1.00 72.50 71 ASP A CA 1
ATOM 521 C C . ASP A 1 71 ? 8.136 5.629 -13.475 1.00 72.50 71 ASP A C 1
ATOM 523 O O . ASP A 1 71 ? 8.093 5.705 -14.700 1.00 72.50 71 ASP A O 1
ATOM 527 N N . ASP A 1 72 ? 8.685 4.589 -12.851 1.00 72.06 72 ASP A N 1
ATOM 528 C CA . ASP A 1 72 ? 9.422 3.501 -13.510 1.00 72.06 72 ASP A CA 1
ATOM 529 C C . ASP A 1 72 ? 8.823 2.114 -13.237 1.00 72.06 72 ASP A C 1
ATOM 531 O O . ASP A 1 72 ? 9.303 1.112 -13.769 1.00 72.06 72 ASP A O 1
ATOM 535 N N . HIS A 1 73 ? 7.761 2.044 -12.427 1.00 72.44 73 HIS A N 1
ATOM 536 C CA . HIS A 1 73 ? 7.160 0.796 -11.952 1.00 72.44 73 HIS A CA 1
ATOM 537 C C . HIS A 1 73 ? 8.155 -0.152 -11.263 1.00 72.44 73 HIS A C 1
ATOM 539 O O . HIS A 1 73 ? 7.861 -1.342 -11.104 1.00 72.44 73 HIS A O 1
ATOM 545 N N . ASP A 1 74 ? 9.295 0.373 -10.811 1.00 72.56 74 ASP A N 1
ATOM 546 C CA . ASP A 1 74 ? 10.231 -0.349 -9.965 1.00 72.56 74 ASP A CA 1
ATOM 547 C C . ASP A 1 74 ? 9.637 -0.459 -8.556 1.00 72.56 74 ASP A C 1
ATOM 549 O O . ASP A 1 74 ? 8.917 0.418 -8.083 1.00 72.56 74 ASP A O 1
ATOM 553 N N . SER A 1 75 ? 9.890 -1.571 -7.883 1.00 72.19 75 SER A N 1
ATOM 554 C CA . SER A 1 75 ? 9.425 -1.834 -6.523 1.00 72.19 75 SER A CA 1
ATOM 555 C C . SER A 1 75 ? 10.484 -1.616 -5.447 1.00 72.19 75 SER A C 1
ATOM 557 O O . SER A 1 75 ? 10.176 -1.767 -4.263 1.00 72.19 75 SER A O 1
ATOM 559 N N . GLU A 1 76 ? 11.717 -1.296 -5.843 1.00 67.12 76 GLU A N 1
ATOM 560 C CA . GLU A 1 76 ? 12.858 -1.150 -4.931 1.00 67.12 76 GLU A CA 1
ATOM 561 C C . GLU A 1 76 ? 13.319 0.307 -4.772 1.00 67.12 76 GLU A C 1
ATOM 563 O O . GLU A 1 76 ? 14.156 0.607 -3.921 1.00 67.12 76 GLU A O 1
ATOM 568 N N . HIS A 1 77 ? 12.737 1.236 -5.534 1.00 66.94 77 HIS A N 1
ATOM 569 C CA . HIS A 1 77 ? 13.119 2.641 -5.482 1.00 66.94 77 HIS A CA 1
ATOM 570 C C . HIS A 1 77 ? 12.424 3.395 -4.324 1.00 66.94 77 HIS A C 1
ATOM 572 O O . HIS A 1 77 ? 11.231 3.206 -4.085 1.00 66.94 77 HIS A O 1
ATOM 578 N N . PRO A 1 78 ? 13.091 4.331 -3.622 1.00 62.31 78 PRO A N 1
ATOM 579 C CA . PRO A 1 78 ? 12.450 5.158 -2.589 1.00 62.31 78 PRO A CA 1
ATOM 580 C C . PRO A 1 78 ? 11.259 6.004 -3.084 1.00 62.31 78 PRO A C 1
ATOM 582 O O . PRO A 1 78 ? 10.458 6.476 -2.281 1.00 62.31 78 PRO A O 1
ATOM 585 N N . SER A 1 79 ? 11.113 6.196 -4.399 1.00 65.69 79 SER A N 1
ATOM 586 C CA . SER A 1 79 ? 9.947 6.859 -5.011 1.00 65.69 79 SER A CA 1
ATOM 587 C C . SER A 1 79 ? 8.678 6.000 -5.007 1.00 65.69 79 SER A C 1
ATOM 589 O O . SER A 1 79 ? 7.601 6.522 -5.287 1.00 65.69 79 SER A O 1
ATOM 591 N N . VAL A 1 80 ? 8.770 4.710 -4.651 1.00 64.50 80 VAL A N 1
ATOM 592 C CA . VAL A 1 80 ? 7.621 3.799 -4.472 1.00 64.50 80 VAL A CA 1
ATOM 593 C C . VAL A 1 80 ? 6.620 4.333 -3.446 1.00 64.50 80 VAL A C 1
ATOM 595 O O . VAL A 1 80 ? 5.439 3.981 -3.474 1.00 64.50 80 VAL A O 1
ATOM 598 N N . PHE A 1 81 ? 7.071 5.193 -2.536 1.00 68.44 81 PHE A N 1
ATOM 599 C CA . PHE A 1 81 ? 6.290 5.594 -1.386 1.00 68.44 81 PHE A CA 1
ATOM 600 C C . PHE A 1 81 ? 5.657 6.973 -1.539 1.00 68.44 81 PHE A C 1
ATOM 602 O O . PHE A 1 81 ? 6.335 7.984 -1.735 1.00 68.44 81 PHE A O 1
ATOM 609 N N . ALA A 1 82 ? 4.352 7.034 -1.275 1.00 77.06 82 ALA A N 1
ATOM 610 C CA . ALA A 1 82 ? 3.747 8.260 -0.782 1.00 77.06 82 ALA A CA 1
ATOM 611 C C . ALA A 1 82 ? 4.501 8.690 0.491 1.00 77.06 82 ALA A C 1
ATOM 613 O O . ALA A 1 82 ? 4.676 7.888 1.416 1.00 77.06 82 ALA A O 1
ATOM 614 N N . LYS A 1 83 ? 5.001 9.930 0.519 1.00 82.62 83 LYS A N 1
ATOM 615 C CA . LYS A 1 83 ? 5.953 10.410 1.539 1.00 82.62 83 LYS A CA 1
ATOM 616 C C . LYS A 1 83 ? 5.441 10.209 2.964 1.00 82.62 83 LYS A C 1
ATOM 618 O O . LYS A 1 83 ? 6.207 9.840 3.850 1.00 82.62 83 LYS A O 1
ATOM 623 N N . GLU A 1 84 ? 4.147 10.418 3.175 1.00 85.44 84 GLU A N 1
ATOM 624 C CA . GLU A 1 84 ? 3.484 10.243 4.464 1.00 85.44 84 GLU A CA 1
ATOM 625 C C . GLU A 1 84 ? 3.451 8.785 4.935 1.00 85.44 84 GLU A C 1
ATOM 627 O O . GLU A 1 84 ? 3.475 8.536 6.134 1.00 85.44 84 GLU A O 1
ATOM 632 N N . VAL A 1 85 ? 3.439 7.822 4.012 1.00 85.81 85 VAL A N 1
ATOM 633 C CA . VAL A 1 85 ? 3.491 6.393 4.334 1.00 85.81 85 VAL A CA 1
ATOM 634 C C . VAL A 1 85 ? 4.934 5.955 4.566 1.00 85.81 85 VAL A C 1
ATOM 636 O O . VAL A 1 85 ? 5.188 5.211 5.512 1.00 85.81 85 VAL A O 1
ATOM 639 N N . TRP A 1 86 ? 5.885 6.452 3.762 1.00 86.94 86 TRP A N 1
ATOM 640 C CA . TRP A 1 86 ? 7.313 6.165 3.956 1.00 86.94 86 TRP A CA 1
ATOM 641 C C . TRP A 1 86 ? 7.784 6.543 5.355 1.00 86.94 86 TRP A C 1
ATOM 643 O O . TRP A 1 86 ? 8.406 5.734 6.037 1.00 86.94 86 TRP A O 1
ATOM 653 N N . ALA A 1 87 ? 7.417 7.743 5.810 1.00 87.44 87 ALA A N 1
ATOM 654 C CA . ALA A 1 87 ? 7.811 8.264 7.114 1.00 87.44 87 ALA A CA 1
ATOM 655 C C . ALA A 1 87 ? 7.394 7.364 8.294 1.00 87.44 87 ALA A C 1
ATOM 657 O O . ALA A 1 87 ? 7.988 7.448 9.365 1.00 87.44 87 ALA A O 1
ATOM 658 N N . LEU A 1 88 ? 6.388 6.498 8.118 1.00 88.06 88 LEU A N 1
ATOM 659 C CA . LEU A 1 88 ? 5.924 5.579 9.161 1.00 88.06 88 LEU A CA 1
ATOM 660 C C . LEU A 1 88 ? 6.751 4.289 9.239 1.00 88.06 88 LEU A C 1
ATOM 662 O O . LEU A 1 88 ? 6.812 3.669 10.304 1.00 88.06 88 LEU A O 1
ATOM 666 N N . ILE A 1 89 ? 7.376 3.879 8.133 1.00 86.88 89 ILE A N 1
ATOM 667 C CA . ILE A 1 89 ? 8.063 2.584 8.007 1.00 86.88 89 ILE A CA 1
ATOM 668 C C . ILE A 1 89 ? 9.575 2.703 7.799 1.00 86.88 89 ILE A C 1
ATOM 670 O O . ILE A 1 89 ? 10.273 1.698 7.934 1.00 86.88 89 ILE A O 1
ATOM 674 N N . ASP A 1 90 ? 10.090 3.891 7.476 1.00 85.94 90 ASP A N 1
ATOM 675 C CA . ASP A 1 90 ? 11.522 4.120 7.287 1.00 85.94 90 ASP A CA 1
ATOM 676 C C . ASP A 1 90 ? 12.316 3.719 8.543 1.00 85.94 90 ASP A C 1
ATOM 678 O O . ASP A 1 90 ? 11.917 4.003 9.674 1.00 85.94 90 ASP A O 1
ATOM 682 N N . GLY A 1 91 ? 13.403 2.974 8.342 1.00 82.88 91 GLY A N 1
ATOM 683 C CA . GLY A 1 91 ? 14.203 2.359 9.410 1.00 82.88 91 GLY A CA 1
ATOM 684 C C . GLY A 1 91 ? 13.550 1.189 10.168 1.00 82.88 91 GLY A C 1
ATOM 685 O O . GLY A 1 91 ? 14.209 0.570 11.002 1.00 82.88 91 GLY A O 1
ATOM 686 N N . HIS A 1 92 ? 12.285 0.851 9.892 1.00 82.12 92 HIS A N 1
ATOM 687 C CA . HIS A 1 92 ? 11.517 -0.172 10.619 1.00 82.12 92 HIS A CA 1
ATOM 688 C C . HIS A 1 92 ? 10.688 -1.078 9.695 1.00 82.12 92 HIS A C 1
ATOM 690 O O . HIS A 1 92 ? 9.683 -1.653 10.113 1.00 82.12 92 HIS A O 1
ATOM 696 N N . GLN A 1 93 ? 11.106 -1.232 8.439 1.00 82.75 93 GLN A N 1
ATOM 697 C CA . GLN A 1 93 ? 10.308 -1.801 7.350 1.00 82.75 93 GLN A CA 1
ATOM 698 C C . GLN A 1 93 ? 9.731 -3.188 7.683 1.00 82.75 93 GLN A C 1
ATOM 700 O O . GLN A 1 93 ? 8.555 -3.441 7.449 1.00 82.75 93 GLN A O 1
ATOM 705 N N . PHE A 1 94 ? 10.532 -4.075 8.278 1.00 85.56 94 PHE A N 1
ATOM 706 C CA . PHE A 1 94 ? 10.111 -5.439 8.633 1.00 85.56 94 PHE A CA 1
ATOM 707 C C . PHE A 1 94 ? 9.484 -5.570 10.029 1.00 85.56 94 PHE A C 1
ATOM 709 O O . PHE A 1 94 ? 9.021 -6.649 10.386 1.00 85.56 94 PHE A O 1
ATOM 716 N N . HIS A 1 95 ? 9.454 -4.488 10.809 1.00 89.50 95 HIS A N 1
ATOM 717 C CA . HIS A 1 95 ? 8.960 -4.478 12.190 1.00 89.50 95 HIS A CA 1
ATOM 718 C C . HIS A 1 95 ? 7.717 -3.600 12.353 1.00 89.50 95 HIS A C 1
ATOM 720 O O . HIS A 1 95 ? 7.249 -3.407 13.470 1.00 89.50 95 HIS A O 1
ATOM 726 N N . ARG A 1 96 ? 7.165 -3.065 11.260 1.00 92.75 96 ARG A N 1
ATOM 727 C CA . ARG A 1 96 ? 5.955 -2.245 11.281 1.00 92.75 96 ARG A CA 1
ATOM 728 C C . ARG A 1 96 ? 4.977 -2.653 10.204 1.00 92.75 96 ARG A C 1
ATOM 730 O O . ARG A 1 96 ? 5.335 -2.930 9.062 1.00 92.75 96 ARG A O 1
ATOM 737 N N . GLU A 1 97 ? 3.712 -2.594 10.577 1.00 95.38 97 GLU A N 1
ATOM 738 C CA . GLU A 1 97 ? 2.593 -2.613 9.652 1.00 95.38 97 GLU A CA 1
ATOM 739 C C . GLU A 1 97 ? 1.807 -1.312 9.794 1.00 95.38 97 GLU A C 1
ATOM 741 O O . GLU A 1 97 ? 1.700 -0.749 10.884 1.00 95.38 97 GLU A O 1
ATOM 746 N N . VAL A 1 98 ? 1.233 -0.839 8.692 1.00 96.75 98 VAL A N 1
ATOM 747 C CA . VAL A 1 98 ? 0.409 0.373 8.674 1.00 96.75 98 VAL A CA 1
ATOM 748 C C . VAL A 1 98 ? -0.992 0.003 8.218 1.00 96.75 98 VAL A C 1
ATOM 750 O O . VAL A 1 98 ? -1.194 -0.467 7.101 1.00 96.75 98 VAL A O 1
ATOM 753 N N . TYR A 1 99 ? -1.971 0.209 9.084 1.00 98.19 99 TYR A N 1
ATOM 754 C CA . TYR A 1 99 ? -3.386 0.062 8.769 1.00 98.19 99 TYR A CA 1
ATOM 755 C C . TYR A 1 99 ? -3.952 1.405 8.331 1.00 98.19 99 TYR A C 1
ATOM 757 O O . TYR A 1 99 ? -3.558 2.436 8.868 1.00 98.19 99 TYR A O 1
ATOM 765 N N . GLY A 1 100 ? -4.879 1.403 7.381 1.00 97.56 100 GLY A N 1
ATOM 766 C CA . GLY A 1 100 ? -5.556 2.624 6.960 1.00 97.56 100 GLY A CA 1
ATOM 767 C C . GLY A 1 100 ? -6.205 2.489 5.594 1.00 97.56 100 GLY A C 1
ATOM 768 O O . GLY A 1 100 ? -6.443 1.383 5.100 1.00 97.56 100 GLY A O 1
ATOM 769 N N . ASP A 1 101 ? -6.474 3.636 4.988 1.00 98.00 101 ASP A N 1
ATOM 770 C CA . ASP A 1 101 ? -7.076 3.737 3.667 1.00 98.00 101 ASP A CA 1
ATOM 771 C C . ASP A 1 101 ? -6.041 4.253 2.666 1.00 98.00 101 ASP A C 1
ATOM 773 O O . ASP A 1 101 ? -5.355 5.245 2.912 1.00 98.00 101 ASP A O 1
ATOM 777 N N . PHE A 1 102 ? -5.919 3.581 1.525 1.00 96.56 102 PHE A N 1
ATOM 778 C CA . PHE A 1 102 ? -4.861 3.833 0.549 1.00 96.56 102 PHE A CA 1
ATOM 779 C C . PHE A 1 102 ? -5.453 4.172 -0.816 1.00 96.56 102 PHE A C 1
ATOM 781 O O . PHE A 1 102 ? -6.156 3.348 -1.401 1.00 96.56 102 PHE A O 1
ATOM 788 N N . LEU A 1 103 ? -5.153 5.359 -1.347 1.00 95.00 103 LEU A N 1
ATOM 789 C CA . LEU A 1 103 ? -5.472 5.712 -2.731 1.00 95.00 103 LEU A CA 1
ATOM 790 C C . LEU A 1 103 ? -4.461 5.033 -3.655 1.00 95.00 103 LEU A C 1
ATOM 792 O O . LEU A 1 103 ? -3.284 5.403 -3.660 1.00 95.00 103 LEU A O 1
ATOM 796 N N . VAL A 1 104 ? -4.914 4.047 -4.427 1.00 94.31 104 VAL A N 1
ATOM 797 C CA . VAL A 1 104 ? -4.039 3.224 -5.271 1.00 94.31 104 VAL A CA 1
ATOM 798 C C . VAL A 1 104 ? -4.476 3.251 -6.728 1.00 94.31 104 VAL A C 1
ATOM 800 O O . VAL A 1 104 ? -5.661 3.127 -7.021 1.00 94.31 104 VAL A O 1
ATOM 803 N N . CYS A 1 105 ? -3.526 3.364 -7.652 1.00 92.31 105 CYS A N 1
ATOM 804 C CA . CYS A 1 105 ? -3.789 3.285 -9.089 1.00 92.31 105 CYS A CA 1
ATOM 805 C C . CYS A 1 105 ? -3.361 1.920 -9.639 1.00 92.31 105 CYS A C 1
ATOM 807 O O . CYS A 1 105 ? -2.214 1.516 -9.430 1.00 92.31 105 CYS A O 1
ATOM 809 N N . PRO A 1 106 ? -4.240 1.188 -10.343 1.00 93.19 106 PRO A N 1
ATOM 810 C CA . PRO A 1 106 ? -3.872 -0.065 -10.992 1.00 93.19 106 PRO A CA 1
ATOM 811 C C . PRO A 1 106 ? -2.791 0.127 -12.065 1.00 93.19 106 PRO A C 1
ATOM 813 O O . PRO A 1 106 ? -3.019 0.828 -13.044 1.00 93.19 106 PRO A O 1
ATOM 816 N N . VAL A 1 107 ? -1.659 -0.570 -11.929 1.00 91.81 107 VAL A N 1
ATOM 817 C CA . VAL A 1 107 ? -0.635 -0.683 -12.991 1.00 91.81 107 VAL A CA 1
ATOM 818 C C . VAL A 1 107 ? -0.896 -1.923 -13.847 1.00 91.81 107 VAL A C 1
ATOM 820 O O . VAL A 1 107 ? -0.742 -1.925 -15.064 1.00 91.81 107 VAL A O 1
ATOM 823 N N . THR A 1 108 ? -1.350 -3.001 -13.208 1.00 91.50 108 THR A N 1
ATOM 824 C CA . THR A 1 108 ? -1.702 -4.262 -13.876 1.00 91.50 108 THR A CA 1
ATOM 825 C C . THR A 1 108 ? -3.189 -4.563 -13.733 1.00 91.50 108 THR A C 1
ATOM 827 O O . THR A 1 108 ? -3.853 -4.126 -12.789 1.00 91.50 108 THR A O 1
ATOM 830 N N . ARG A 1 109 ? -3.727 -5.358 -14.667 1.00 91.69 109 ARG A N 1
ATOM 831 C CA . ARG A 1 109 ? -5.115 -5.834 -14.581 1.00 91.69 109 ARG A CA 1
ATOM 832 C C . ARG A 1 109 ? -5.281 -6.775 -13.391 1.00 91.69 109 ARG A C 1
ATOM 834 O O . ARG A 1 109 ? -4.436 -7.633 -13.141 1.00 91.69 109 ARG A O 1
ATOM 841 N N . SER A 1 110 ? -6.422 -6.675 -12.716 1.00 92.56 110 SER A N 1
ATOM 842 C CA . SER A 1 110 ? -6.780 -7.621 -11.661 1.00 92.56 110 SER A CA 1
ATOM 843 C C . SER A 1 110 ? -6.989 -9.028 -12.234 1.00 92.56 110 SER A C 1
ATOM 845 O O . SER A 1 110 ? -7.685 -9.206 -13.232 1.00 92.56 110 SER A O 1
ATOM 847 N N . ARG A 1 111 ? -6.369 -10.033 -11.607 1.00 93.44 111 ARG A N 1
ATOM 848 C CA . ARG A 1 111 ? -6.458 -11.455 -11.968 1.00 93.44 111 ARG A CA 1
ATOM 849 C C . ARG A 1 111 ? -6.503 -12.313 -10.699 1.00 93.44 111 ARG A C 1
ATOM 851 O O . ARG A 1 111 ? -5.656 -12.101 -9.824 1.00 93.44 111 ARG A O 1
ATOM 858 N N . PRO A 1 112 ? -7.444 -13.263 -10.562 1.00 93.62 112 PRO A N 1
ATOM 859 C CA . PRO A 1 112 ? -7.502 -14.160 -9.406 1.00 93.62 112 PRO A CA 1
ATOM 860 C C . PRO A 1 112 ? -6.201 -14.949 -9.223 1.00 93.62 112 PRO A C 1
ATOM 862 O O . PRO A 1 112 ? -5.640 -15.435 -10.195 1.00 93.62 112 PRO A O 1
ATOM 865 N N . GLY A 1 113 ? -5.718 -15.071 -7.984 1.00 91.94 113 GLY A N 1
ATOM 866 C CA . GLY A 1 113 ? -4.491 -15.817 -7.654 1.00 91.94 113 GLY A CA 1
ATOM 867 C C . GLY A 1 113 ? -3.171 -15.088 -7.938 1.00 91.94 113 GLY A C 1
ATOM 868 O O . GLY A 1 113 ? -2.133 -15.538 -7.472 1.00 91.94 113 GLY A O 1
ATOM 869 N N . TRP A 1 114 ? -3.200 -13.949 -8.633 1.00 94.12 114 TRP A N 1
ATOM 870 C CA . TRP A 1 114 ? -2.012 -13.145 -8.933 1.00 94.12 114 TRP A CA 1
ATOM 871 C C . TRP A 1 114 ? -1.959 -11.897 -8.056 1.00 94.12 114 TRP A C 1
ATOM 873 O O . TRP A 1 114 ? -2.996 -11.285 -7.787 1.00 94.12 114 TRP A O 1
ATOM 883 N N . MET A 1 115 ? -0.760 -11.482 -7.649 1.00 94.56 115 MET A N 1
ATOM 884 C CA . MET A 1 115 ? -0.569 -10.159 -7.054 1.00 94.56 115 MET A CA 1
ATOM 885 C C . MET A 1 115 ? -0.828 -9.090 -8.117 1.00 94.56 115 MET A C 1
ATOM 887 O O . MET A 1 115 ? -0.379 -9.224 -9.253 1.00 94.56 115 MET A O 1
ATOM 891 N N . GLN A 1 116 ? -1.578 -8.048 -7.764 1.00 95.25 116 GLN A N 1
ATOM 892 C CA . GLN A 1 116 ? -1.780 -6.909 -8.657 1.00 95.25 116 GLN A CA 1
ATOM 893 C C . GLN A 1 116 ? -0.853 -5.779 -8.271 1.00 95.25 116 GLN A C 1
ATOM 895 O O . GLN A 1 116 ? -0.880 -5.316 -7.134 1.00 95.25 116 GLN A O 1
ATOM 900 N N . MET A 1 117 ? -0.088 -5.331 -9.253 1.00 94.19 117 MET A N 1
ATOM 901 C CA . MET A 1 117 ? 0.783 -4.175 -9.143 1.00 94.19 117 MET A CA 1
ATOM 902 C C . MET A 1 117 ? -0.052 -2.899 -9.169 1.00 94.19 117 MET A C 1
ATOM 904 O O . 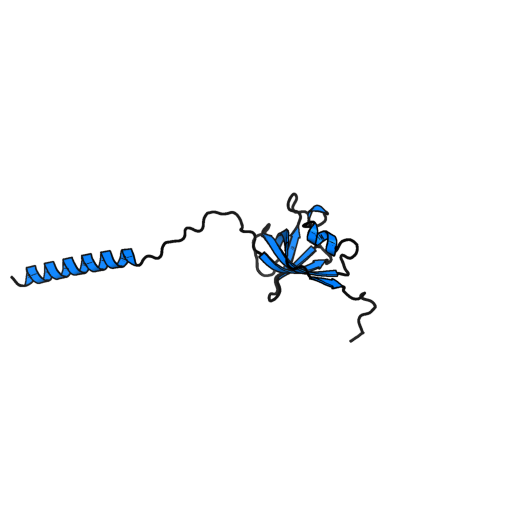MET A 1 117 ? -0.929 -2.741 -10.034 1.00 94.19 117 MET A O 1
ATOM 908 N N . VAL A 1 118 ? 0.219 -2.019 -8.215 1.00 94.00 118 VAL A N 1
ATOM 909 C CA . VAL A 1 118 ? -0.424 -0.721 -8.050 1.00 94.00 118 VAL A CA 1
ATOM 910 C C . VAL A 1 118 ? 0.610 0.332 -7.679 1.00 94.00 118 VAL A C 1
ATOM 912 O O . VAL A 1 118 ? 1.618 0.026 -7.049 1.00 94.00 118 VAL A O 1
ATOM 915 N N . THR A 1 119 ? 0.315 1.580 -7.999 1.00 92.19 119 THR A N 1
ATOM 916 C CA . THR A 1 119 ? 1.027 2.728 -7.440 1.00 92.19 119 THR A CA 1
ATOM 917 C C . THR A 1 119 ? 0.251 3.253 -6.242 1.00 92.19 119 THR A C 1
ATOM 919 O O . THR A 1 119 ? -0.971 3.396 -6.315 1.00 92.19 119 THR A O 1
ATOM 922 N N . LEU A 1 120 ? 0.942 3.545 -5.142 1.00 92.56 120 LEU A N 1
ATOM 923 C CA . LEU A 1 120 ? 0.354 4.172 -3.962 1.00 92.56 120 LEU A CA 1
ATOM 924 C C . LEU A 1 120 ? 0.489 5.693 -4.063 1.00 92.56 120 LEU A C 1
ATOM 926 O O . LEU A 1 120 ? 1.592 6.221 -3.971 1.00 92.56 120 LEU A O 1
ATOM 930 N N . LEU A 1 121 ? -0.631 6.393 -4.228 1.00 90.81 121 LEU A N 1
ATOM 931 C CA . LEU A 1 121 ? -0.629 7.851 -4.360 1.00 90.81 121 LEU A CA 1
ATOM 932 C C . LEU A 1 121 ? -0.741 8.577 -3.021 1.00 90.81 121 LEU A C 1
ATOM 934 O O . LEU A 1 121 ? -0.182 9.662 -2.869 1.00 90.81 121 LEU A O 1
ATOM 938 N N . ARG A 1 122 ? -1.530 8.029 -2.087 1.00 91.88 122 ARG A N 1
ATOM 939 C CA . ARG A 1 122 ? -1.810 8.673 -0.797 1.00 91.88 122 ARG A CA 1
ATOM 940 C C . ARG A 1 122 ? -2.282 7.689 0.270 1.00 91.88 122 ARG A C 1
ATOM 942 O O . ARG A 1 122 ? -2.962 6.715 -0.062 1.00 91.88 122 ARG A O 1
ATOM 949 N N . GLY A 1 123 ? -1.987 7.983 1.535 1.00 93.69 123 GLY A N 1
ATOM 950 C CA . GLY A 1 123 ? -2.561 7.308 2.706 1.00 93.69 123 GLY A CA 1
ATOM 951 C C . GLY A 1 123 ? -3.478 8.206 3.550 1.00 93.69 123 GLY A C 1
ATOM 952 O O . GLY A 1 123 ? -3.231 9.402 3.692 1.00 93.69 123 GLY A O 1
ATOM 953 N N . PHE A 1 124 ? -4.520 7.623 4.144 1.00 94.44 124 PHE A N 1
ATOM 954 C CA . PHE A 1 124 ? -5.446 8.279 5.074 1.00 94.44 124 PHE A CA 1
ATOM 955 C C . PHE A 1 124 ? -5.697 7.391 6.294 1.00 94.44 124 PHE A C 1
ATOM 957 O O . PHE A 1 124 ? -5.580 6.168 6.206 1.00 94.44 124 PHE A O 1
ATOM 964 N N . ASN A 1 125 ? -6.086 8.005 7.418 1.00 96.81 125 ASN A N 1
ATOM 965 C CA . ASN A 1 125 ? -6.479 7.295 8.644 1.00 96.81 125 ASN A CA 1
ATOM 966 C C . ASN A 1 125 ? -5.434 6.253 9.089 1.00 96.81 125 ASN A C 1
ATOM 968 O O . ASN A 1 125 ? -5.773 5.126 9.447 1.00 96.81 125 ASN A O 1
ATOM 972 N N . LEU A 1 126 ? -4.154 6.625 8.992 1.00 96.38 126 LEU A N 1
ATOM 973 C CA . LEU A 1 126 ? -3.037 5.703 9.161 1.00 96.38 126 LEU A CA 1
ATOM 974 C C . LEU A 1 126 ? -2.800 5.393 10.642 1.00 96.38 126 LEU A C 1
ATOM 976 O O . LEU A 1 126 ? -2.654 6.298 11.463 1.00 96.38 126 LEU A O 1
ATOM 980 N N . VAL A 1 127 ? -2.710 4.106 10.963 1.00 97.19 127 VAL A N 1
ATOM 981 C CA . VAL A 1 127 ? -2.393 3.585 12.294 1.00 97.19 127 VAL A CA 1
ATOM 982 C C . VAL A 1 127 ? -1.222 2.620 12.173 1.00 97.19 127 VAL A C 1
ATOM 984 O O . VAL A 1 127 ? -1.282 1.646 11.422 1.00 97.19 127 VAL A O 1
ATOM 987 N N . VAL A 1 128 ? -0.155 2.884 12.922 1.00 96.56 128 VAL A N 1
ATOM 988 C CA . VAL A 1 128 ? 1.037 2.031 12.957 1.00 96.56 128 VAL A CA 1
ATOM 989 C C . VAL A 1 128 ? 0.855 0.929 13.994 1.00 96.56 128 VAL A C 1
ATOM 991 O O . VAL A 1 128 ? 0.387 1.178 15.105 1.00 96.56 128 VAL A O 1
ATOM 994 N N . ARG A 1 129 ? 1.254 -0.289 13.631 1.00 95.81 129 ARG A N 1
ATOM 995 C CA . ARG A 1 129 ? 1.393 -1.426 14.535 1.00 95.81 129 ARG A CA 1
ATOM 996 C C . ARG A 1 129 ? 2.826 -1.934 14.479 1.00 95.81 129 ARG A C 1
ATOM 998 O O . ARG A 1 129 ? 3.248 -2.439 13.439 1.00 95.81 129 ARG A O 1
ATOM 1005 N N . ASP A 1 130 ? 3.539 -1.839 15.594 1.00 94.56 130 ASP A N 1
ATOM 1006 C CA . ASP A 1 130 ? 4.846 -2.474 15.735 1.00 94.56 130 ASP A CA 1
ATOM 1007 C C . ASP A 1 130 ? 4.677 -3.995 15.882 1.00 94.56 130 ASP A C 1
ATOM 1009 O O . ASP A 1 130 ? 3.771 -4.486 16.565 1.00 94.56 130 ASP A O 1
ATOM 1013 N N . LEU A 1 131 ? 5.535 -4.745 15.199 1.00 87.50 131 LEU A N 1
ATOM 1014 C CA . LEU A 1 131 ? 5.616 -6.194 15.282 1.00 87.50 131 LEU A CA 1
ATOM 1015 C C . LEU A 1 131 ? 6.704 -6.577 16.291 1.00 87.50 131 LEU A C 1
ATOM 1017 O O . LEU A 1 131 ? 7.783 -5.983 16.268 1.00 87.50 131 LEU A O 1
ATOM 1021 N N . PRO A 1 132 ? 6.453 -7.571 17.159 1.00 81.62 132 PRO A N 1
ATOM 1022 C CA . PRO A 1 132 ? 7.488 -8.090 18.039 1.00 81.62 132 PRO A CA 1
ATOM 1023 C C . PRO A 1 132 ? 8.616 -8.714 17.214 1.00 81.62 132 PRO A C 1
ATOM 1025 O O . PRO A 1 132 ? 8.372 -9.323 16.169 1.00 81.62 132 PRO A O 1
ATOM 1028 N N . ASP A 1 133 ? 9.848 -8.610 17.711 1.00 71.81 133 ASP A N 1
ATOM 1029 C CA . ASP A 1 133 ? 10.988 -9.299 17.115 1.00 71.81 133 ASP A CA 1
ATOM 1030 C C . ASP A 1 133 ? 10.679 -10.794 17.014 1.00 71.81 133 ASP A C 1
ATOM 1032 O O . ASP A 1 133 ? 10.187 -11.397 17.972 1.00 71.81 133 ASP A O 1
ATOM 1036 N N . ALA A 1 134 ? 11.030 -11.426 15.891 1.00 63.00 134 ALA A N 1
ATOM 1037 C CA . ALA A 1 134 ? 10.771 -12.850 15.651 1.00 63.00 134 ALA A CA 1
ATOM 1038 C C . ALA A 1 134 ? 11.328 -13.786 16.750 1.00 63.00 134 ALA A C 1
ATOM 1040 O O . ALA A 1 134 ? 10.882 -14.921 16.873 1.00 63.00 134 ALA A O 1
ATOM 1041 N N . LYS A 1 135 ? 12.274 -13.312 17.575 1.00 58.09 135 LYS A N 1
ATOM 1042 C CA . LYS A 1 135 ? 12.835 -14.034 18.733 1.00 58.09 135 LYS A CA 1
ATOM 1043 C C . LYS A 1 135 ? 11.996 -13.949 20.017 1.00 58.09 135 LYS A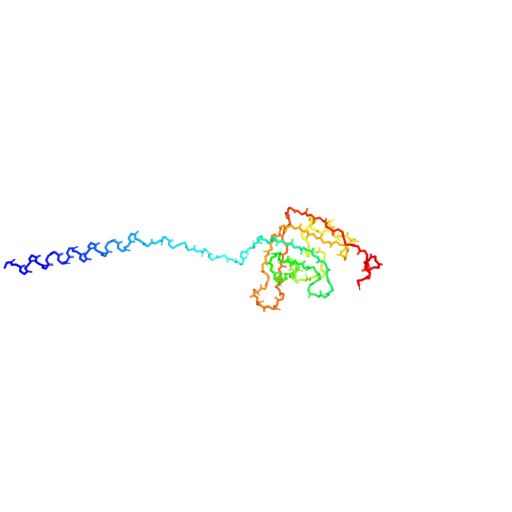 C 1
ATOM 1045 O O . LYS A 1 135 ? 12.308 -14.642 20.976 1.00 58.09 135 LYS A O 1
ATOM 1050 N N . SER A 1 136 ? 10.985 -13.085 20.060 1.00 58.25 136 SER A N 1
ATOM 1051 C CA . SER A 1 136 ? 10.140 -12.828 21.239 1.00 58.25 136 SER A CA 1
ATOM 1052 C C . SER A 1 136 ? 8.727 -13.403 21.122 1.00 58.25 136 SER A C 1
ATOM 1054 O O . SER A 1 136 ? 7.929 -13.268 22.048 1.00 58.25 136 SER A O 1
ATOM 1056 N N . ALA A 1 137 ? 8.410 -14.065 20.004 1.00 54.97 137 ALA A N 1
ATOM 1057 C CA . ALA A 1 137 ? 7.163 -14.801 19.875 1.00 54.97 137 ALA A CA 1
ATOM 1058 C C . ALA A 1 137 ? 7.201 -16.034 20.801 1.00 54.97 137 ALA A C 1
ATOM 1060 O O . ALA A 1 137 ? 8.157 -16.807 20.720 1.00 54.97 137 ALA A O 1
ATOM 1061 N N . PRO A 1 138 ? 6.204 -16.233 21.684 1.00 51.97 138 PRO A N 1
ATOM 1062 C CA . PRO A 1 138 ? 6.125 -17.448 22.481 1.00 51.97 138 PRO A CA 1
ATOM 1063 C C . PRO A 1 138 ? 5.979 -18.657 21.551 1.00 51.97 138 PRO A C 1
ATOM 1065 O O . PRO A 1 138 ? 5.138 -18.653 20.649 1.00 51.97 138 PRO A O 1
ATOM 1068 N N . GLU A 1 139 ? 6.823 -19.666 21.766 1.00 52.03 139 GLU A N 1
ATOM 1069 C CA . GLU A 1 139 ? 6.720 -20.976 21.121 1.00 52.03 139 GLU A CA 1
ATOM 1070 C C . GLU A 1 139 ? 5.351 -21.576 21.489 1.00 52.03 139 GLU A C 1
ATOM 1072 O O . GLU A 1 139 ? 5.027 -21.680 22.675 1.00 52.03 139 GLU A O 1
ATOM 1077 N N . GLN A 1 140 ? 4.512 -21.843 20.480 1.00 46.75 140 GLN A N 1
ATOM 1078 C CA . GLN A 1 140 ? 3.193 -22.471 20.647 1.00 46.75 140 GLN A CA 1
ATOM 1079 C C . GLN A 1 140 ? 3.319 -23.989 20.665 1.00 46.75 140 GLN A C 1
ATOM 1081 O O . GLN A 1 140 ? 4.047 -24.513 19.793 1.00 46.75 140 GLN A O 1
#

Foldseek 3Di:
DVVVVVVVVVVVVVVVVVVVVVVPDDPPPPPDPDDQAFDKAFFKWAADDDPQRIWTDRPPDRAIARFAAPPPRGNPDPNSDDPVVCVQPPVNRHFKMKGFIWRWGFPDDDDPPDHTYIRTHDTDPIDMDTHDDPVPDDDD

Secondary structure (DSSP, 8-state):
-HHHHHHHHHHHHHHHHHHHHHTT----------SS---EEEEEEEE-SSSS-EEEEETTSS-EEEE--TTT--SSSGGGS-HHHHHHHTT-TTTEEEEEEEEEEESS---TTSPEEEEEEEEEEEEEEEPPPTTSSPP-